Protein AF-A0AAV8V981-F1 (afdb_monomer)

Solvent-accessible surface area (backbone atoms only — not comparable to full-atom values): 6040 Å² total; per-residue (Å²): 135,67,82,79,73,50,87,39,63,88,31,80,54,71,39,68,85,89,46,49,74,57,36,45,54,64,60,41,47,53,55,54,46,48,63,56,52,68,72,47,89,67,93,48,73,64,58,46,50,52,44,50,53,53,49,57,72,70,61,46,74,65,57,53,52,51,39,56,58,46,31,61,58,42,50,51,49,30,57,77,52,74,71,48,91,56,70,74,68,57,56,62,62,65,67,74,71,79,122

InterPro domains:
  IPR036397 Ribonuclease H superfamily [G3DSA:3.30.420.10] (4-87)

Secondary structure (DSSP, 8-state):
--TT---BTTSSSBPPTTGGGGSHIIIIIHHHHHHHHTTS--SSHHHHHHHHHHHHHT--HHHHHHHHHHHHHHHHHHHHTTT---HHHHHHHHHTT--

Mean predicted aligned error: 8.27 Å

Foldseek 3Di:
DDQQPDDECPGVDHDDPPVLCLDLCSNPVVVQLCVQLVVDDDPDDVSSVVSSVVSVVPDDPVNVVVSNVVSVVSVVVCVVVVNDDCVVVVVVVVVVPPD

pLDDT: mean 80.88, std 16.87, range [29.41, 96.75]

Nearest PDB structures (foldseek):
  3k9j-assembly2_A  TM=9.014E-01  e=1.589E-01  Homo sapiens
  3k9k-assembly3_B  TM=9.228E-01  e=2.537E-01  Homo sapiens
  3f2k-assembly2_B  TM=9.089E-01  e=3.400E-01  Homo sapiens
  1gt0-assembly1_D  TM=4.149E-01  e=7.134E+00  Mus musculus

Organism: NCBI:txid1586481

Radius of gyration: 16.24 Å; Cα contacts (8 Å, |Δi|>4): 56; chains: 1; bounding box: 39×24×40 Å

Sequence (99 aa):
MFPEKWIGTNGAIRWPPRSCDLTPLDSWLWAYIKNIIYKVRSDNMEDLRERTRAAFQRITPVMIRNATNAVLKRCQVCITVEGRQFENLHRRRRQNLNI

Structure (mmCIF, N/CA/C/O backbone):
data_AF-A0AAV8V981-F1
#
_entry.id   AF-A0AAV8V981-F1
#
loop_
_atom_site.group_PDB
_atom_site.id
_atom_site.type_symbol
_atom_site.label_atom_id
_atom_site.label_alt_id
_atom_site.label_comp_id
_atom_site.label_asym_id
_atom_site.label_entity_id
_atom_site.label_seq_id
_atom_site.pdbx_PDB_ins_code
_atom_site.Cartn_x
_atom_site.Cartn_y
_atom_site.Cartn_z
_atom_site.occupancy
_atom_site.B_iso_or_equiv
_atom_site.auth_seq_id
_atom_site.auth_comp_id
_atom_site.auth_asym_id
_atom_site.auth_atom_id
_atom_site.pdbx_PDB_model_num
ATOM 1 N N . MET A 1 1 ? 15.585 3.904 14.186 1.00 53.56 1 MET A N 1
ATOM 2 C CA . MET A 1 1 ? 14.402 3.276 14.820 1.00 53.56 1 MET A CA 1
ATOM 3 C C . MET A 1 1 ? 13.253 4.272 14.728 1.00 53.56 1 MET A C 1
ATOM 5 O O . MET A 1 1 ? 13.543 5.454 14.820 1.00 53.56 1 MET A O 1
ATOM 9 N N . PHE A 1 2 ? 12.010 3.848 14.481 1.00 63.22 2 PHE A N 1
ATOM 10 C CA . PHE A 1 2 ? 10.842 4.740 14.375 1.00 63.22 2 PHE A CA 1
ATOM 11 C C . PHE A 1 2 ? 9.997 4.621 15.658 1.00 63.22 2 PHE A C 1
ATOM 13 O O . PHE A 1 2 ? 9.136 3.741 15.721 1.00 63.22 2 PHE A O 1
ATOM 20 N N . PRO A 1 3 ? 10.252 5.433 16.703 1.00 73.19 3 PRO A N 1
ATOM 21 C CA . PRO A 1 3 ? 9.521 5.341 17.965 1.00 73.19 3 PRO A CA 1
ATOM 22 C C . PRO A 1 3 ? 8.053 5.690 17.716 1.00 73.19 3 PRO A C 1
ATOM 24 O O . PRO A 1 3 ? 7.775 6.615 16.956 1.00 73.19 3 PRO A O 1
ATOM 27 N N . GLU A 1 4 ? 7.132 4.912 18.291 1.00 74.25 4 GLU A N 1
ATOM 28 C CA . GLU A 1 4 ? 5.665 5.098 18.220 1.00 74.25 4 GLU A CA 1
ATOM 29 C C . GLU A 1 4 ? 5.019 5.064 16.823 1.00 74.25 4 GLU A C 1
ATOM 31 O O . GLU A 1 4 ? 3.799 5.078 16.697 1.00 74.25 4 GLU A O 1
ATOM 36 N N . LYS A 1 5 ? 5.815 4.968 15.758 1.00 72.12 5 LYS A N 1
ATOM 37 C CA . LYS A 1 5 ? 5.354 5.045 14.363 1.00 72.12 5 LYS A CA 1
ATOM 38 C C . LYS A 1 5 ? 5.3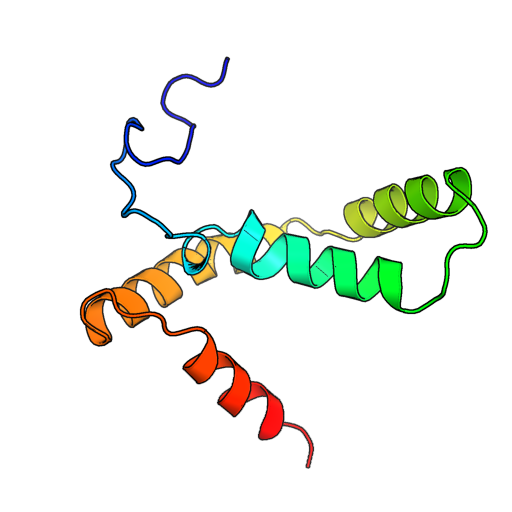43 3.693 13.652 1.00 72.12 5 LYS A C 1
ATOM 40 O O . LYS A 1 5 ? 5.192 3.641 12.433 1.00 72.12 5 LYS A O 1
ATOM 45 N N . TRP A 1 6 ? 5.534 2.602 14.389 1.00 72.81 6 TRP A N 1
ATOM 46 C CA . TRP A 1 6 ? 5.530 1.254 13.833 1.00 72.81 6 TRP A CA 1
ATOM 47 C C . TRP A 1 6 ? 4.173 0.574 14.035 1.00 72.81 6 TRP A C 1
ATOM 49 O O . TRP A 1 6 ? 3.515 0.732 15.063 1.00 72.81 6 TRP A O 1
ATOM 59 N N . ILE A 1 7 ? 3.758 -0.182 13.022 1.00 72.12 7 ILE A N 1
ATOM 60 C CA . ILE A 1 7 ? 2.477 -0.884 12.972 1.00 72.12 7 ILE A CA 1
ATOM 61 C C . ILE A 1 7 ? 2.738 -2.367 13.232 1.00 72.12 7 ILE A C 1
ATOM 63 O O . ILE A 1 7 ? 3.478 -3.004 12.484 1.00 72.12 7 ILE A O 1
ATOM 67 N N . GLY A 1 8 ? 2.135 -2.921 14.282 1.00 74.00 8 GLY A N 1
ATOM 68 C CA . GLY A 1 8 ? 2.189 -4.351 14.568 1.00 74.00 8 GLY A CA 1
ATOM 69 C C . GLY A 1 8 ? 1.510 -4.723 15.883 1.00 74.00 8 GLY A C 1
ATOM 70 O O . GLY A 1 8 ? 1.048 -3.859 16.626 1.00 74.00 8 GLY A O 1
ATOM 71 N N . THR A 1 9 ? 1.424 -6.025 16.164 1.00 71.62 9 THR A N 1
ATOM 72 C CA . THR A 1 9 ? 0.619 -6.579 17.271 1.00 71.62 9 THR A CA 1
ATOM 73 C C . THR A 1 9 ? 0.984 -6.000 18.640 1.00 71.62 9 THR A C 1
ATOM 75 O O . THR A 1 9 ? 0.101 -5.736 19.450 1.00 71.62 9 THR A O 1
ATOM 78 N N . ASN A 1 10 ? 2.272 -5.731 18.869 1.00 74.56 10 ASN A N 1
ATOM 79 C CA . ASN A 1 10 ? 2.793 -5.165 20.118 1.00 74.56 10 ASN A CA 1
ATOM 80 C C . ASN A 1 10 ? 3.240 -3.699 19.957 1.00 74.56 10 ASN A C 1
ATOM 82 O O . ASN A 1 10 ? 4.113 -3.235 20.688 1.00 74.56 10 ASN A O 1
ATOM 86 N N . GLY A 1 11 ? 2.692 -3.003 18.954 1.00 75.50 11 GLY A N 1
ATOM 87 C CA . GLY A 1 11 ? 2.967 -1.598 18.662 1.00 75.50 11 GLY A CA 1
ATOM 88 C C . GLY A 1 11 ? 2.362 -0.634 19.667 1.00 75.50 11 GLY A C 1
ATOM 89 O O . GLY A 1 11 ? 1.563 -1.019 20.518 1.00 75.50 11 GLY A O 1
ATOM 90 N N . ALA A 1 12 ? 2.722 0.646 19.525 1.00 80.25 12 ALA A N 1
ATOM 91 C CA . ALA A 1 12 ? 2.110 1.732 20.297 1.00 80.25 12 ALA A CA 1
ATOM 92 C C . ALA A 1 12 ? 0.577 1.722 20.158 1.00 80.25 12 ALA A C 1
ATOM 94 O O . ALA A 1 12 ? -0.149 1.932 21.124 1.00 80.25 12 ALA A O 1
ATOM 95 N N . ILE A 1 13 ? 0.092 1.382 18.961 1.00 77.75 13 ILE A N 1
ATOM 96 C CA . ILE A 1 13 ? -1.292 0.985 18.715 1.00 77.75 13 ILE A CA 1
ATOM 97 C C . ILE A 1 13 ? -1.292 -0.531 18.523 1.00 77.75 13 ILE A C 1
ATOM 99 O O . ILE A 1 13 ? -0.544 -1.035 17.685 1.00 77.75 13 ILE A O 1
ATOM 103 N N . ARG A 1 14 ? -2.125 -1.264 19.274 1.00 75.94 14 ARG A N 1
ATOM 104 C CA . ARG A 1 14 ? -2.283 -2.714 19.083 1.00 75.94 14 ARG A CA 1
ATOM 105 C C . ARG A 1 14 ? -3.046 -2.989 17.794 1.00 75.94 14 ARG A C 1
ATOM 107 O O . ARG A 1 14 ? -4.191 -2.569 17.646 1.00 75.94 14 ARG A O 1
ATOM 114 N N . TRP A 1 15 ? -2.424 -3.738 16.891 1.00 76.38 15 TRP A N 1
ATOM 115 C CA . TRP A 1 15 ? -3.071 -4.223 15.673 1.00 76.38 15 TRP A CA 1
ATOM 116 C C . TRP A 1 15 ? -3.523 -5.678 15.839 1.00 76.38 15 TRP A C 1
ATOM 118 O O . TRP A 1 15 ? -2.796 -6.469 16.446 1.00 76.38 15 TRP A O 1
ATOM 128 N N . PRO A 1 16 ? -4.691 -6.070 15.293 1.00 74.56 16 PRO A N 1
ATOM 129 C CA . PRO A 1 16 ? -5.121 -7.460 15.336 1.00 74.56 16 PRO A CA 1
ATOM 130 C C . PRO A 1 16 ? -4.141 -8.365 14.567 1.00 74.56 16 PRO A C 1
ATOM 132 O O . PRO A 1 16 ? -3.549 -7.934 13.568 1.00 74.56 16 PRO A O 1
ATOM 135 N N . PRO A 1 17 ? -3.981 -9.638 14.964 1.00 70.25 17 PRO A N 1
ATOM 136 C CA . PRO A 1 17 ? -3.191 -10.595 14.197 1.00 70.25 17 PRO A CA 1
ATOM 137 C C . PRO A 1 17 ? -3.752 -10.756 12.773 1.00 70.25 17 PRO A C 1
ATOM 139 O O . PRO A 1 17 ? -4.962 -10.753 12.574 1.00 70.25 17 PRO A O 1
ATOM 142 N N . ARG A 1 18 ? -2.867 -10.931 11.778 1.00 72.12 18 ARG A N 1
ATOM 143 C CA . ARG A 1 18 ? -3.216 -11.106 10.347 1.00 72.12 18 ARG A CA 1
ATOM 144 C C . ARG A 1 18 ? -3.970 -9.925 9.705 1.00 72.12 18 ARG A C 1
ATOM 146 O O . ARG A 1 18 ? -4.721 -10.108 8.753 1.00 72.12 18 ARG A O 1
ATOM 153 N N . SER A 1 19 ? -3.701 -8.702 10.159 1.00 76.31 19 SER A N 1
ATOM 154 C CA . SER A 1 19 ? -4.330 -7.470 9.653 1.00 76.31 19 SER A CA 1
ATOM 155 C C . SER A 1 19 ? -3.668 -6.863 8.407 1.00 76.31 19 SER A C 1
ATOM 157 O O . SER A 1 19 ? -3.655 -5.642 8.262 1.00 76.31 19 SER A O 1
ATOM 159 N N . CYS A 1 20 ? -3.133 -7.671 7.485 1.00 78.62 20 CYS A N 1
ATOM 160 C CA . CYS A 1 20 ? -2.562 -7.149 6.231 1.00 78.62 20 CYS A CA 1
ATOM 161 C C . CYS A 1 20 ? -3.605 -6.345 5.429 1.00 78.62 20 CYS A C 1
ATOM 163 O O . CYS A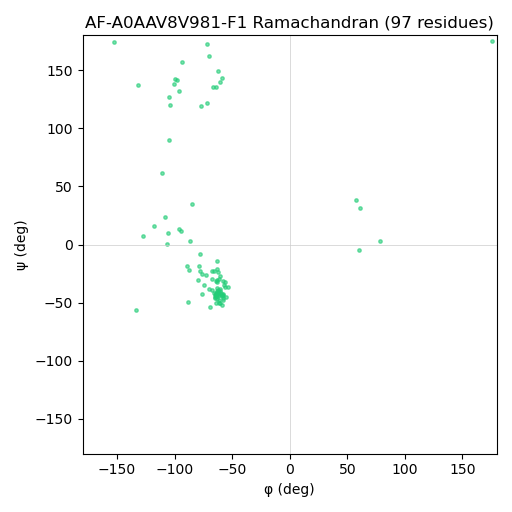 1 20 ? -3.293 -5.339 4.801 1.00 78.62 20 CYS A O 1
ATOM 165 N N . ASP A 1 21 ? -4.885 -6.709 5.538 1.00 77.25 21 ASP A N 1
ATOM 166 C CA . ASP A 1 21 ? -5.990 -5.948 4.953 1.00 77.25 21 ASP A CA 1
ATOM 167 C C . ASP A 1 21 ? -6.160 -4.534 5.522 1.00 77.25 21 ASP A C 1
ATOM 169 O O . ASP A 1 21 ? -6.883 -3.733 4.936 1.00 77.25 21 ASP A O 1
ATOM 173 N N . LEU A 1 22 ? -5.539 -4.204 6.650 1.00 83.69 22 LEU A N 1
ATOM 174 C CA . LEU A 1 22 ? -5.690 -2.908 7.306 1.00 83.69 22 LEU A CA 1
ATOM 175 C C . LEU A 1 22 ? -4.457 -2.008 7.142 1.00 83.69 22 LEU A C 1
ATOM 177 O O . LEU A 1 22 ? -4.469 -0.873 7.611 1.00 83.69 22 LEU A O 1
ATOM 181 N N . THR A 1 23 ? -3.416 -2.460 6.435 1.00 84.94 23 THR A N 1
ATOM 182 C CA . THR A 1 23 ? -2.256 -1.619 6.116 1.00 84.94 23 THR A CA 1
ATOM 183 C C . THR A 1 23 ? -2.362 -1.099 4.675 1.00 84.94 23 THR A C 1
ATOM 185 O O . THR A 1 23 ? -2.738 -1.835 3.758 1.00 84.94 23 THR A O 1
ATOM 188 N N . PRO A 1 24 ? -2.035 0.175 4.398 1.00 87.88 24 PRO A N 1
ATOM 189 C CA . PRO A 1 24 ? -2.041 0.690 3.026 1.00 87.88 24 PRO A CA 1
ATOM 190 C C . PRO A 1 24 ? -0.933 0.051 2.165 1.00 87.88 24 PRO A C 1
ATOM 192 O O . PRO A 1 24 ? -1.055 -0.014 0.940 1.00 87.88 24 PRO A O 1
ATOM 195 N N . LEU A 1 25 ? 0.127 -0.463 2.799 1.00 89.38 25 LEU A N 1
ATOM 196 C CA . LEU A 1 25 ? 1.237 -1.136 2.126 1.00 89.38 25 LEU A CA 1
ATOM 197 C C . LEU A 1 25 ? 0.808 -2.487 1.540 1.00 89.38 25 LEU A C 1
ATOM 199 O O . LEU A 1 25 ? 0.954 -2.718 0.340 1.00 89.38 25 LEU A O 1
ATOM 203 N N . ASP A 1 26 ? 0.219 -3.355 2.359 1.00 86.81 26 ASP A N 1
ATOM 204 C CA . ASP A 1 26 ? -0.178 -4.696 1.922 1.00 86.81 26 ASP A CA 1
ATOM 205 C C . ASP A 1 26 ? -1.420 -4.659 1.047 1.00 86.81 26 ASP A C 1
ATOM 207 O O . ASP A 1 26 ? -1.543 -5.394 0.067 1.00 86.81 26 ASP A O 1
ATOM 211 N N . SER A 1 27 ? -2.322 -3.738 1.363 1.00 83.25 27 SER A N 1
ATOM 212 C CA . SER A 1 27 ? -3.646 -3.728 0.780 1.00 83.25 27 SER A CA 1
ATOM 213 C C . SER A 1 27 ? -3.761 -2.932 -0.526 1.00 83.25 27 SER A C 1
ATOM 215 O O . SER A 1 27 ? -4.706 -3.142 -1.295 1.00 83.25 27 SER A O 1
ATOM 217 N N . TRP A 1 28 ? -2.798 -2.043 -0.797 1.00 91.31 28 TRP A N 1
ATOM 218 C CA . TRP A 1 28 ? -2.738 -1.241 -2.019 1.00 91.31 28 TRP A CA 1
ATOM 219 C C . TRP A 1 28 ? -1.348 -1.224 -2.663 1.00 91.31 28 TRP A C 1
ATOM 221 O O . TRP A 1 28 ? -1.242 -1.603 -3.831 1.00 91.31 28 TRP A O 1
ATOM 231 N N . LEU A 1 29 ? -0.294 -0.814 -1.945 1.00 93.06 29 LEU A N 1
ATOM 232 C CA . LEU A 1 29 ? 1.026 -0.571 -2.547 1.00 93.06 29 LEU A CA 1
ATOM 233 C C . LEU A 1 29 ? 1.571 -1.823 -3.235 1.00 93.06 29 LEU A C 1
ATOM 235 O O . LEU A 1 29 ? 1.924 -1.776 -4.413 1.00 93.06 29 LEU A O 1
ATOM 239 N N . TRP A 1 30 ? 1.596 -2.956 -2.530 1.00 90.38 30 TRP A N 1
ATOM 240 C CA . TRP A 1 30 ? 2.108 -4.201 -3.096 1.00 90.38 30 TRP A CA 1
ATOM 241 C C . TRP A 1 30 ? 1.283 -4.678 -4.289 1.00 90.38 30 TRP A C 1
ATOM 243 O O . TRP A 1 30 ? 1.851 -5.166 -5.264 1.00 90.38 30 TRP A O 1
ATOM 253 N N . ALA A 1 31 ? -0.040 -4.511 -4.264 1.00 90.38 31 ALA A N 1
ATOM 254 C CA . ALA A 1 31 ? -0.883 -4.826 -5.415 1.00 90.38 31 ALA A CA 1
ATOM 255 C C . ALA A 1 31 ? -0.570 -3.912 -6.615 1.00 90.38 31 ALA A C 1
ATOM 257 O O . ALA A 1 31 ? -0.451 -4.391 -7.741 1.00 90.38 31 ALA A O 1
ATOM 258 N N . TYR A 1 32 ? -0.390 -2.610 -6.379 1.00 92.94 32 TYR A N 1
ATOM 259 C CA . TYR A 1 32 ? -0.067 -1.626 -7.410 1.00 92.94 32 TYR A CA 1
ATOM 260 C C . TYR A 1 32 ? 1.302 -1.883 -8.054 1.00 92.94 32 TYR A C 1
ATOM 262 O O . TYR A 1 32 ? 1.397 -1.976 -9.276 1.00 92.94 32 TYR A O 1
ATOM 270 N N . ILE A 1 33 ? 2.344 -2.065 -7.239 1.00 93.94 33 ILE A N 1
ATOM 271 C CA . ILE A 1 33 ? 3.711 -2.316 -7.708 1.00 93.94 33 ILE A CA 1
ATOM 272 C C . ILE A 1 33 ? 3.785 -3.630 -8.493 1.00 93.94 33 ILE A C 1
ATOM 274 O O . ILE A 1 33 ? 4.302 -3.644 -9.610 1.00 93.94 33 ILE A O 1
ATOM 278 N N . LYS A 1 34 ? 3.191 -4.716 -7.975 1.00 90.19 34 LYS A N 1
ATOM 279 C CA . LYS A 1 34 ? 3.143 -6.008 -8.680 1.00 90.19 34 LYS A CA 1
ATOM 280 C C . LYS A 1 34 ? 2.434 -5.902 -10.029 1.00 90.19 34 LYS A C 1
ATOM 282 O O . LYS A 1 34 ? 2.936 -6.429 -11.015 1.00 90.19 34 LYS A O 1
ATOM 287 N N . ASN A 1 35 ? 1.322 -5.168 -10.101 1.00 90.94 35 ASN A N 1
ATOM 288 C CA . ASN A 1 35 ? 0.609 -4.930 -11.358 1.00 90.94 35 ASN A CA 1
ATOM 289 C C . ASN A 1 35 ? 1.426 -4.142 -12.390 1.00 90.94 35 ASN A C 1
ATOM 291 O O . ASN A 1 35 ? 1.079 -4.170 -13.565 1.00 90.94 35 ASN A O 1
ATOM 295 N N . ILE A 1 36 ? 2.458 -3.401 -11.989 1.00 90.25 36 ILE A N 1
ATOM 296 C CA . ILE A 1 36 ? 3.347 -2.705 -12.927 1.00 90.25 36 ILE A CA 1
ATOM 297 C C . ILE A 1 36 ? 4.492 -3.621 -13.337 1.00 90.25 36 ILE A C 1
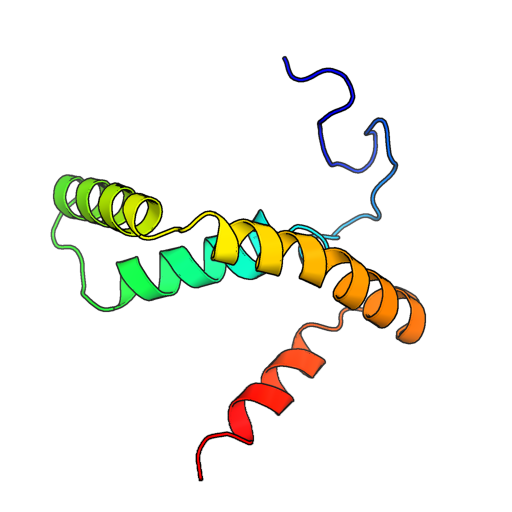ATOM 299 O O . ILE A 1 36 ? 4.738 -3.782 -14.528 1.00 90.25 36 ILE A O 1
ATOM 303 N N . ILE A 1 37 ? 5.159 -4.235 -12.360 1.00 91.25 37 ILE A N 1
ATOM 304 C CA . ILE A 1 37 ? 6.346 -5.059 -12.590 1.00 91.25 37 ILE A CA 1
ATOM 305 C C . ILE A 1 37 ? 6.007 -6.292 -13.431 1.00 91.25 37 ILE A C 1
ATOM 307 O O . ILE A 1 37 ? 6.719 -6.587 -14.382 1.00 91.25 37 ILE A O 1
ATOM 311 N N . TYR A 1 38 ? 4.905 -6.983 -13.126 1.00 88.00 38 TYR A N 1
ATOM 312 C CA . TYR A 1 38 ? 4.551 -8.245 -13.785 1.00 88.00 38 TYR A CA 1
ATOM 313 C C . TYR A 1 38 ? 3.751 -8.086 -15.082 1.00 88.00 38 TYR A C 1
ATOM 315 O O . TYR A 1 38 ? 3.373 -9.089 -15.682 1.00 88.00 38 TYR A O 1
ATOM 323 N N . LYS A 1 39 ? 3.492 -6.855 -15.547 1.00 89.19 39 LYS A N 1
ATOM 324 C CA . LYS A 1 39 ? 2.871 -6.634 -16.868 1.00 89.19 39 LYS A CA 1
ATOM 325 C C . LYS A 1 39 ? 3.737 -7.141 -18.011 1.00 89.19 39 LYS A C 1
ATOM 327 O O . LYS A 1 39 ? 3.213 -7.547 -19.040 1.00 89.19 39 LYS A O 1
ATOM 332 N N . VAL A 1 40 ? 5.050 -7.077 -17.833 1.00 87.38 40 VAL A N 1
ATOM 333 C CA . VAL A 1 40 ? 6.037 -7.521 -18.808 1.00 87.38 40 VAL A CA 1
ATOM 334 C C . VAL A 1 40 ? 7.030 -8.391 -18.056 1.00 87.38 40 VAL A C 1
ATOM 336 O O . VAL A 1 40 ? 7.427 -8.060 -16.940 1.00 87.38 40 VAL A O 1
ATOM 339 N N . ARG A 1 41 ? 7.436 -9.514 -18.648 1.00 89.50 41 ARG A N 1
ATOM 340 C CA . ARG A 1 41 ? 8.477 -10.361 -18.061 1.00 89.50 41 ARG A CA 1
ATOM 341 C C . ARG A 1 41 ? 9.776 -9.557 -17.941 1.00 89.50 41 ARG A C 1
ATOM 343 O O . ARG A 1 41 ? 10.079 -8.738 -18.807 1.00 89.50 41 ARG A O 1
ATOM 350 N N . SER A 1 42 ? 10.491 -9.741 -16.839 1.00 89.75 42 SER A N 1
ATOM 351 C CA . SER A 1 42 ? 11.846 -9.216 -16.675 1.00 89.75 42 SER A CA 1
ATOM 352 C C . SER A 1 42 ? 12.845 -10.308 -17.015 1.00 89.75 42 SER A C 1
ATOM 354 O O . SER A 1 42 ? 12.701 -11.438 -16.543 1.00 89.75 42 SER A O 1
ATOM 356 N N . ASP A 1 43 ? 13.840 -9.968 -17.827 1.00 89.38 43 ASP A N 1
ATOM 357 C CA . ASP A 1 43 ? 14.820 -10.934 -18.336 1.00 89.38 43 ASP A CA 1
ATOM 358 C C . ASP A 1 43 ? 16.006 -11.118 -17.383 1.00 89.38 43 ASP A C 1
ATOM 360 O O . ASP A 1 43 ? 16.677 -12.148 -17.406 1.00 89.38 43 ASP A O 1
ATOM 364 N N . ASN A 1 44 ? 16.261 -10.137 -16.511 1.00 94.19 44 ASN A N 1
ATOM 365 C CA . ASN A 1 44 ? 17.327 -10.191 -15.517 1.00 94.19 44 ASN A CA 1
ATOM 366 C C . ASN A 1 44 ? 17.008 -9.344 -14.270 1.00 94.19 44 ASN A C 1
ATOM 368 O O . ASN A 1 44 ? 16.007 -8.627 -14.196 1.00 94.19 44 ASN A O 1
ATOM 372 N N . MET A 1 45 ? 17.888 -9.444 -13.271 1.00 94.94 45 MET A N 1
ATOM 373 C CA . MET A 1 45 ? 17.735 -8.767 -11.981 1.00 94.94 45 MET A CA 1
ATOM 374 C C . MET A 1 45 ? 17.847 -7.242 -12.060 1.00 94.94 45 MET A C 1
ATOM 376 O O . MET A 1 45 ? 17.242 -6.562 -11.230 1.00 94.94 45 MET A O 1
ATOM 380 N N . GLU A 1 46 ? 18.607 -6.696 -13.009 1.00 95.75 46 GLU A N 1
ATOM 381 C CA . GLU A 1 46 ? 18.787 -5.246 -13.109 1.00 95.75 46 GLU A CA 1
ATOM 382 C C . GLU A 1 46 ? 17.552 -4.577 -13.718 1.00 95.75 46 GLU A C 1
ATOM 384 O O . GLU A 1 46 ? 17.040 -3.619 -13.143 1.00 95.75 46 GLU A O 1
ATOM 389 N N . ASP A 1 47 ? 16.973 -5.169 -14.768 1.00 93.19 47 ASP A N 1
ATOM 390 C CA . ASP A 1 47 ? 15.685 -4.730 -15.326 1.00 93.19 47 ASP A CA 1
ATOM 391 C C . ASP A 1 47 ? 14.573 -4.770 -14.262 1.00 93.19 47 ASP A C 1
ATOM 393 O O . ASP A 1 47 ? 13.812 -3.814 -14.105 1.00 93.19 47 ASP A O 1
ATOM 397 N N . LEU A 1 48 ? 14.518 -5.828 -13.444 1.00 93.62 48 LEU A N 1
ATOM 398 C CA . LEU A 1 48 ? 13.550 -5.912 -12.347 1.00 93.62 48 LEU A CA 1
ATOM 399 C C . LEU A 1 48 ? 13.736 -4.781 -11.317 1.00 93.62 48 LEU A C 1
ATOM 401 O O . LEU A 1 48 ? 12.751 -4.196 -10.845 1.00 93.62 48 LEU A O 1
ATOM 405 N N . ARG A 1 49 ? 14.984 -4.448 -10.960 1.00 94.75 49 ARG A N 1
ATOM 406 C CA . ARG A 1 49 ? 15.295 -3.342 -10.036 1.00 94.75 49 ARG A CA 1
ATOM 407 C C . ARG A 1 49 ? 14.894 -1.996 -10.619 1.00 94.75 49 ARG A C 1
ATOM 409 O O . ARG A 1 49 ? 14.271 -1.199 -9.916 1.00 94.75 49 ARG A O 1
ATOM 416 N N . GLU A 1 50 ? 15.222 -1.743 -11.879 1.00 94.06 50 GLU A N 1
ATOM 417 C CA . GLU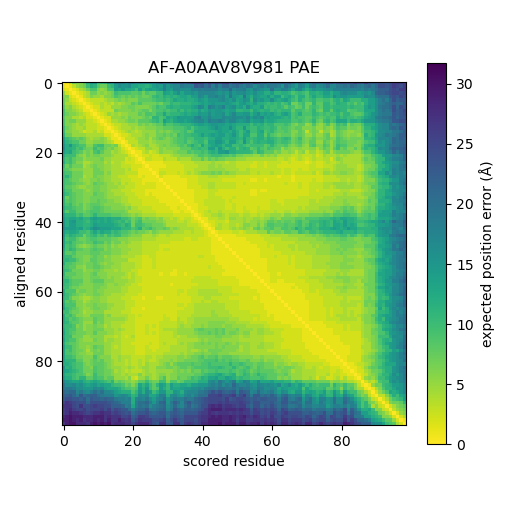 A 1 50 ? 14.886 -0.495 -12.558 1.00 94.06 50 GLU A CA 1
ATOM 418 C C . GLU A 1 50 ? 13.371 -0.320 -12.691 1.00 94.06 50 GLU A C 1
ATOM 420 O O . GLU A 1 50 ? 12.834 0.719 -12.301 1.00 94.06 50 GLU A O 1
ATOM 425 N N . ARG A 1 51 ? 12.647 -1.373 -13.086 1.00 93.06 51 ARG A N 1
ATOM 426 C CA . ARG A 1 51 ? 11.175 -1.366 -13.117 1.00 93.06 51 ARG A CA 1
ATOM 427 C C . ARG A 1 51 ? 10.562 -1.131 -11.750 1.00 93.06 51 ARG A C 1
ATOM 429 O O . ARG A 1 51 ? 9.573 -0.409 -11.644 1.00 93.06 51 ARG A O 1
ATOM 436 N N . THR A 1 52 ? 11.146 -1.705 -10.700 1.00 93.75 52 THR A N 1
ATOM 437 C CA . THR A 1 52 ? 10.700 -1.449 -9.327 1.00 93.75 52 THR A CA 1
ATOM 438 C C . THR A 1 52 ? 10.861 0.032 -8.989 1.00 93.75 52 THR A C 1
ATOM 440 O O . THR A 1 52 ? 9.891 0.667 -8.579 1.00 93.75 52 THR A O 1
ATOM 443 N N . ARG A 1 53 ? 12.042 0.620 -9.229 1.00 95.81 53 ARG A N 1
ATOM 444 C CA . ARG A 1 53 ? 12.292 2.055 -8.995 1.00 95.81 53 ARG A CA 1
ATOM 445 C C . ARG A 1 53 ? 11.319 2.934 -9.786 1.00 95.81 53 ARG A C 1
ATOM 447 O O . ARG A 1 53 ? 10.678 3.801 -9.195 1.00 95.81 53 ARG A O 1
ATOM 454 N N . ALA A 1 54 ? 11.140 2.661 -11.077 1.00 94.31 54 ALA A N 1
ATOM 455 C CA . ALA A 1 54 ? 10.194 3.375 -11.930 1.00 94.31 54 ALA A CA 1
ATOM 456 C C . ALA A 1 54 ? 8.742 3.242 -11.433 1.00 94.31 54 ALA A C 1
ATOM 458 O O . ALA A 1 54 ? 7.996 4.219 -11.423 1.00 94.31 54 ALA A O 1
ATOM 459 N N . ALA A 1 55 ? 8.322 2.063 -10.962 1.00 94.62 55 ALA A N 1
ATOM 460 C CA . ALA A 1 55 ? 6.984 1.863 -10.405 1.00 94.62 55 ALA A CA 1
ATOM 461 C C . ALA A 1 55 ? 6.744 2.727 -9.155 1.00 94.62 55 ALA A C 1
ATOM 463 O O . ALA A 1 55 ? 5.674 3.326 -9.027 1.00 94.62 55 ALA A O 1
ATOM 464 N N . PHE A 1 56 ? 7.743 2.841 -8.274 1.00 95.81 56 PHE A N 1
ATOM 465 C CA . PHE A 1 56 ? 7.682 3.724 -7.107 1.00 95.81 56 PHE A CA 1
ATOM 466 C C . PHE A 1 56 ? 7.682 5.210 -7.488 1.00 95.81 56 PHE A C 1
ATOM 468 O O . PHE A 1 56 ? 6.917 5.974 -6.908 1.00 95.81 56 PHE A O 1
ATOM 475 N N . GLN A 1 57 ? 8.459 5.622 -8.494 1.00 96.12 57 GLN A N 1
ATOM 476 C CA . GLN A 1 57 ? 8.472 7.011 -8.983 1.00 96.12 57 GLN A CA 1
ATOM 477 C C . GLN A 1 57 ? 7.116 7.469 -9.544 1.00 96.12 57 GLN A C 1
ATOM 479 O O . GLN A 1 57 ? 6.815 8.659 -9.543 1.00 96.12 57 GLN A O 1
ATOM 484 N N . ARG A 1 58 ? 6.265 6.537 -9.990 1.00 95.31 58 ARG A N 1
ATOM 485 C CA . ARG A 1 58 ? 4.902 6.838 -10.467 1.00 95.31 58 ARG A CA 1
ATOM 486 C C . ARG A 1 58 ? 3.901 7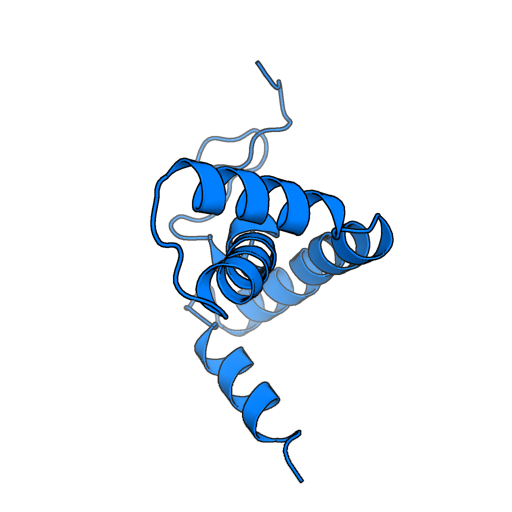.082 -9.336 1.00 95.31 58 ARG A C 1
ATOM 488 O O . ARG A 1 58 ? 2.759 7.444 -9.616 1.00 95.31 58 ARG A O 1
ATOM 495 N N . ILE A 1 59 ? 4.274 6.840 -8.080 1.00 96.31 59 ILE A N 1
ATOM 496 C CA . ILE A 1 59 ? 3.381 7.040 -6.940 1.00 96.31 59 ILE A CA 1
ATOM 497 C C . ILE A 1 59 ? 3.290 8.531 -6.633 1.00 96.31 59 ILE A C 1
ATOM 499 O O . ILE A 1 59 ? 4.273 9.173 -6.278 1.00 96.31 59 ILE A O 1
ATOM 503 N N . THR A 1 60 ? 2.078 9.073 -6.717 1.00 96.75 60 THR A N 1
ATOM 504 C CA . THR A 1 60 ? 1.823 10.477 -6.388 1.00 96.75 60 THR A CA 1
ATOM 505 C C . THR A 1 60 ? 1.389 10.645 -4.927 1.00 96.75 60 THR A C 1
ATOM 507 O O . THR A 1 60 ? 0.804 9.725 -4.341 1.00 96.75 60 THR A O 1
ATOM 510 N N . PRO A 1 61 ? 1.564 11.841 -4.332 1.00 96.31 61 PRO A N 1
ATOM 511 C CA . PRO A 1 61 ? 1.044 12.136 -2.994 1.00 96.31 61 PRO A CA 1
ATOM 512 C C . PRO A 1 61 ? -0.471 11.910 -2.864 1.00 96.31 61 PRO A C 1
ATOM 514 O O . PRO A 1 61 ? -0.956 11.486 -1.816 1.00 96.31 61 PRO A O 1
ATOM 517 N N . VAL A 1 62 ? -1.229 12.139 -3.943 1.00 96.56 62 VAL A N 1
ATOM 518 C CA . VAL A 1 62 ? -2.679 11.896 -3.981 1.00 96.56 62 VAL A CA 1
ATOM 519 C C . VAL A 1 62 ? -2.993 10.406 -3.840 1.00 96.56 62 VAL A C 1
ATOM 521 O O . VAL A 1 62 ? -3.900 10.046 -3.093 1.00 96.56 62 VAL A O 1
ATOM 524 N N . MET A 1 63 ? -2.231 9.532 -4.503 1.00 95.31 63 MET A N 1
ATOM 525 C CA . MET A 1 63 ? -2.400 8.079 -4.385 1.00 95.31 63 MET A CA 1
ATOM 526 C C . MET A 1 63 ? -2.122 7.598 -2.961 1.00 95.31 63 MET A C 1
ATOM 528 O O . MET A 1 63 ? -2.909 6.822 -2.422 1.00 95.31 63 MET A O 1
ATOM 532 N N . ILE A 1 64 ? -1.061 8.117 -2.333 1.00 93.75 64 ILE A N 1
ATOM 533 C CA . ILE A 1 64 ? -0.723 7.816 -0.935 1.00 93.75 64 ILE A CA 1
ATOM 534 C C . ILE A 1 64 ? -1.864 8.252 -0.014 1.00 93.75 64 ILE A C 1
ATOM 536 O O . ILE A 1 64 ? -2.354 7.449 0.775 1.00 93.75 64 ILE A O 1
ATOM 540 N N . ARG A 1 65 ? -2.349 9.493 -0.151 1.00 93.50 65 ARG A N 1
ATOM 541 C CA . ARG A 1 65 ? -3.471 10.003 0.650 1.00 93.50 65 ARG A CA 1
ATOM 542 C C . ARG A 1 65 ? -4.724 9.145 0.483 1.00 93.50 65 ARG A C 1
ATOM 544 O O . ARG A 1 65 ? -5.371 8.815 1.471 1.00 93.50 65 ARG A O 1
ATOM 551 N N . ASN A 1 66 ? -5.051 8.751 -0.745 1.00 92.38 66 ASN A N 1
ATOM 552 C CA . ASN A 1 66 ? -6.205 7.897 -1.016 1.00 92.38 66 ASN A CA 1
ATOM 553 C C . ASN A 1 66 ? -6.051 6.509 -0.377 1.00 92.38 66 ASN A C 1
ATOM 555 O O . ASN A 1 66 ? -7.008 6.006 0.209 1.00 92.38 66 ASN A O 1
ATOM 559 N N . ALA A 1 67 ? -4.859 5.907 -0.449 1.00 90.88 67 ALA A N 1
ATOM 560 C CA . ALA A 1 67 ? -4.570 4.624 0.186 1.00 90.88 67 ALA A CA 1
ATOM 561 C C . ALA A 1 67 ? -4.678 4.709 1.717 1.00 90.88 67 ALA A C 1
ATOM 563 O O . ALA A 1 67 ? -5.299 3.845 2.334 1.00 90.88 67 ALA A O 1
ATOM 564 N N . THR A 1 68 ? -4.153 5.776 2.324 1.00 89.94 68 THR A N 1
ATOM 565 C CA . THR A 1 68 ? -4.263 6.022 3.768 1.00 89.94 68 THR A CA 1
ATOM 566 C C . THR A 1 68 ? -5.715 6.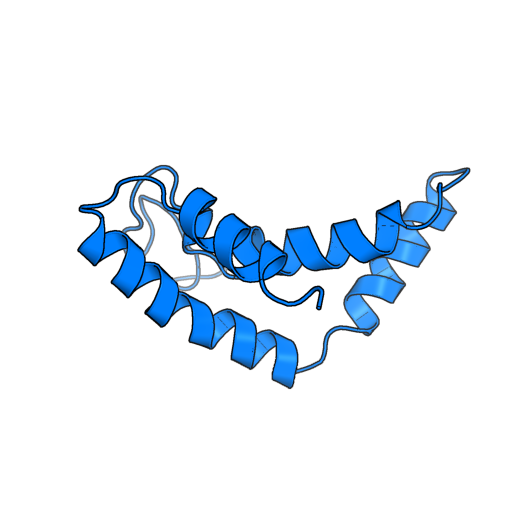250 4.191 1.00 89.94 68 THR A C 1
ATOM 568 O O . THR A 1 68 ? -6.181 5.625 5.139 1.00 89.94 68 THR A O 1
ATOM 571 N N . ASN A 1 69 ? -6.480 7.061 3.455 1.00 89.56 69 ASN A N 1
ATOM 572 C CA . ASN A 1 69 ? -7.899 7.298 3.748 1.00 89.56 69 ASN A CA 1
ATOM 573 C C . ASN A 1 69 ? -8.745 6.023 3.597 1.00 89.56 69 ASN A C 1
ATOM 575 O O . ASN A 1 69 ? -9.729 5.834 4.313 1.00 89.56 69 ASN A O 1
ATOM 579 N N . ALA A 1 70 ? -8.360 5.120 2.690 1.00 88.88 70 ALA A N 1
ATOM 580 C CA . ALA A 1 70 ? -9.038 3.841 2.518 1.00 88.88 70 ALA A CA 1
ATOM 581 C C . ALA A 1 70 ? -8.900 2.920 3.742 1.00 88.88 70 ALA A C 1
ATOM 583 O O . ALA A 1 70 ? -9.765 2.064 3.930 1.00 88.88 70 ALA A O 1
ATOM 584 N N . VAL A 1 71 ? -7.882 3.104 4.596 1.00 87.75 71 VAL A N 1
ATOM 585 C CA . VAL A 1 71 ? -7.701 2.312 5.826 1.00 87.75 71 VAL A CA 1
ATOM 586 C C . VAL A 1 71 ? -8.920 2.436 6.735 1.00 87.75 71 VAL A C 1
ATOM 588 O O . VAL A 1 71 ? -9.450 1.416 7.159 1.00 87.75 71 VAL A O 1
ATOM 591 N N . LEU A 1 72 ? -9.443 3.648 6.950 1.00 87.12 72 LEU A N 1
ATOM 592 C CA . LEU A 1 72 ? -10.638 3.861 7.779 1.00 87.12 72 LEU A CA 1
ATOM 593 C C . LEU A 1 72 ? -11.847 3.084 7.246 1.00 87.12 72 LEU A C 1
ATOM 595 O O . LEU A 1 72 ? -12.548 2.409 7.998 1.00 87.12 72 LEU A O 1
ATOM 599 N N . LYS A 1 73 ? -12.050 3.106 5.925 1.00 86.88 73 LYS A N 1
ATOM 600 C CA . LYS A 1 73 ? -13.117 2.338 5.273 1.00 86.88 73 LYS A CA 1
ATOM 601 C C . LYS A 1 73 ? -12.924 0.831 5.458 1.00 86.88 73 LYS A C 1
ATOM 603 O O . LYS A 1 73 ? -13.900 0.119 5.672 1.00 86.88 73 LYS A O 1
ATOM 608 N N . ARG A 1 74 ? -11.686 0.337 5.378 1.00 87.06 74 ARG A N 1
ATOM 609 C CA . ARG A 1 74 ? -11.365 -1.085 5.583 1.00 87.06 74 ARG A CA 1
ATOM 610 C C . ARG A 1 74 ? -11.540 -1.502 7.043 1.00 87.06 74 ARG A C 1
ATOM 612 O O . ARG A 1 74 ? -12.100 -2.565 7.283 1.00 87.06 74 ARG A O 1
ATOM 619 N N . CYS A 1 75 ? -11.176 -0.650 8.001 1.00 86.38 75 CYS A N 1
ATOM 620 C CA . CYS A 1 75 ? -11.474 -0.860 9.419 1.00 86.38 75 CYS A CA 1
ATOM 621 C C . CYS A 1 75 ? -12.984 -0.968 9.655 1.00 86.38 75 CYS A C 1
ATOM 623 O O . CYS A 1 75 ? -13.429 -1.895 10.324 1.00 86.38 75 CYS A O 1
ATOM 625 N N . GLN A 1 76 ? -13.781 -0.086 9.044 1.00 87.94 76 GLN A N 1
ATOM 626 C CA . GLN A 1 76 ? -15.237 -0.146 9.165 1.00 87.94 76 GLN A CA 1
ATOM 627 C C . GLN A 1 76 ? -15.809 -1.456 8.611 1.00 87.94 76 GLN A C 1
ATOM 629 O O . GLN A 1 76 ? -16.653 -2.072 9.255 1.00 87.94 76 GLN A O 1
ATOM 634 N N . VAL A 1 77 ? -15.325 -1.914 7.450 1.00 86.75 77 VAL A N 1
ATOM 635 C CA . VAL A 1 77 ? -15.729 -3.214 6.888 1.00 86.75 77 VAL A CA 1
ATOM 636 C C . VAL A 1 77 ? -15.327 -4.355 7.820 1.00 86.75 77 VAL A C 1
ATOM 638 O O . VAL A 1 77 ? -16.153 -5.226 8.071 1.00 86.75 77 VAL A O 1
ATOM 641 N N . CYS A 1 78 ? -14.107 -4.330 8.366 1.00 87.19 78 CYS A N 1
ATOM 642 C CA . CYS A 1 78 ? -13.618 -5.312 9.335 1.00 87.19 78 CYS A CA 1
ATOM 643 C C . CYS A 1 78 ? -14.547 -5.421 10.554 1.00 87.19 78 CYS A C 1
ATOM 645 O O . CYS A 1 78 ? -14.916 -6.525 10.945 1.00 87.19 78 CYS A O 1
ATOM 647 N N . ILE A 1 79 ? -14.990 -4.282 11.100 1.00 88.25 79 ILE A N 1
ATOM 648 C CA . ILE A 1 79 ? -15.964 -4.231 12.199 1.00 88.25 79 ILE A CA 1
ATOM 649 C C . ILE A 1 79 ? -17.295 -4.857 11.767 1.00 88.25 79 ILE A C 1
ATOM 651 O O . ILE A 1 79 ? -17.821 -5.712 12.472 1.00 88.25 79 ILE A O 1
ATOM 655 N N . THR A 1 80 ? -17.819 -4.493 10.591 1.00 88.75 80 THR A N 1
ATOM 656 C CA . THR A 1 80 ? -19.085 -5.036 10.066 1.00 88.75 80 THR A CA 1
ATOM 657 C C . THR A 1 80 ? -19.044 -6.551 9.851 1.00 88.75 80 THR A C 1
ATOM 659 O O . THR A 1 80 ? -20.073 -7.208 9.964 1.00 88.75 80 THR A O 1
ATOM 662 N N . VAL A 1 81 ? -17.875 -7.123 9.554 1.00 89.31 81 VAL A N 1
ATOM 663 C CA . VAL A 1 81 ? -17.709 -8.578 9.412 1.00 89.31 81 VAL A CA 1
ATOM 664 C C . VAL A 1 81 ? -17.192 -9.262 10.680 1.00 89.31 81 VAL A C 1
ATOM 666 O O . VAL A 1 81 ? -16.800 -10.427 10.603 1.00 89.31 81 VAL A O 1
ATOM 669 N N . GLU A 1 82 ? -17.202 -8.571 11.824 1.00 87.88 82 GLU A N 1
ATOM 670 C CA . GLU A 1 82 ? -16.776 -9.086 13.137 1.00 87.88 82 GLU A CA 1
ATOM 671 C C . GLU A 1 82 ? -15.323 -9.597 13.140 1.00 87.88 82 GLU A C 1
ATOM 673 O O . GLU A 1 82 ? -14.999 -10.631 13.718 1.00 87.88 82 GLU A O 1
ATOM 678 N N . GLY A 1 83 ? -14.428 -8.903 12.434 1.00 84.31 83 GLY A N 1
ATOM 679 C CA . GLY A 1 83 ? -13.010 -9.265 12.354 1.00 84.31 83 GLY A CA 1
ATOM 680 C C . GLY A 1 83 ? -12.681 -10.414 11.393 1.00 84.31 83 GLY A C 1
ATOM 681 O O . GLY A 1 83 ? -11.519 -10.811 11.301 1.00 84.31 83 GLY A O 1
ATOM 682 N N . ARG A 1 84 ? -13.664 -10.954 10.655 1.00 85.00 84 ARG A N 1
ATOM 683 C CA . ARG A 1 84 ? -13.424 -11.956 9.599 1.00 85.00 84 ARG A CA 1
ATOM 684 C C . ARG A 1 84 ? -12.715 -11.347 8.380 1.00 85.00 84 ARG A C 1
ATOM 686 O O . ARG A 1 84 ? -12.727 -10.139 8.162 1.00 85.00 84 ARG A O 1
ATOM 693 N N . GLN A 1 85 ? -12.121 -12.196 7.539 1.00 82.19 85 GLN A N 1
ATOM 694 C CA . GLN A 1 85 ? -11.505 -11.756 6.282 1.00 82.19 85 GLN A CA 1
ATOM 695 C C . GLN A 1 85 ? -12.556 -11.240 5.290 1.00 82.19 85 GLN A C 1
ATOM 697 O O . GLN A 1 85 ? -13.585 -11.879 5.069 1.00 82.19 85 GLN A O 1
ATOM 702 N N . PHE A 1 86 ? -12.271 -10.105 4.646 1.00 82.06 86 PHE A N 1
ATOM 703 C CA . PHE A 1 86 ? -13.215 -9.423 3.751 1.00 82.06 86 PHE A CA 1
ATOM 704 C C . PHE A 1 86 ? -12.653 -9.108 2.359 1.00 82.06 86 PHE A C 1
ATOM 706 O O . PHE A 1 86 ? -13.332 -8.466 1.556 1.00 82.06 86 PHE A O 1
ATOM 713 N N . GLU A 1 87 ? -11.457 -9.594 2.010 1.00 70.38 87 GLU A N 1
ATOM 714 C CA . GLU A 1 87 ? -10.860 -9.368 0.684 1.00 70.38 87 GLU A CA 1
ATOM 715 C C . GLU A 1 87 ? -11.776 -9.859 -0.462 1.00 70.38 87 GLU A C 1
ATOM 717 O O . GLU A 1 87 ? -11.921 -9.199 -1.498 1.00 70.38 87 GLU A O 1
ATOM 722 N N . ASN A 1 88 ? -12.511 -10.956 -0.236 1.00 63.16 88 ASN A N 1
ATOM 723 C CA . ASN A 1 88 ? -13.502 -11.500 -1.173 1.00 63.16 88 ASN A CA 1
ATOM 724 C C . ASN A 1 88 ? -14.649 -10.522 -1.494 1.00 63.16 88 ASN A C 1
ATOM 72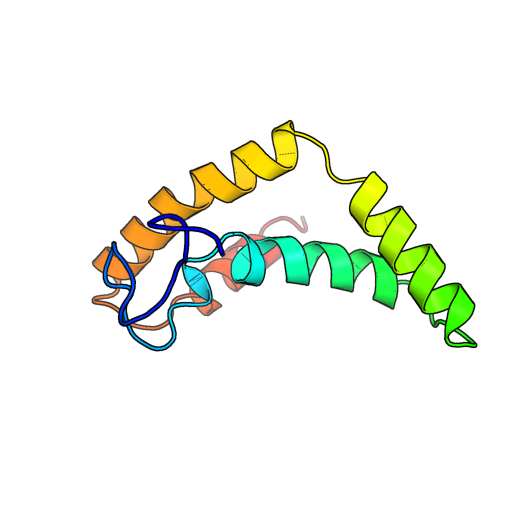6 O O . ASN A 1 88 ? -15.209 -10.565 -2.592 1.00 63.16 88 ASN A O 1
ATOM 730 N N . LEU A 1 89 ? -14.974 -9.598 -0.583 1.00 61.38 89 LEU A N 1
ATOM 731 C CA . LEU A 1 89 ? -15.997 -8.571 -0.805 1.00 61.38 89 LEU A CA 1
ATOM 732 C C . LEU A 1 89 ? -15.513 -7.488 -1.784 1.00 61.38 89 LEU A C 1
ATOM 734 O O . LEU A 1 89 ? -16.320 -6.885 -2.493 1.00 61.38 89 LEU A O 1
ATOM 738 N N . HIS A 1 90 ? -14.198 -7.264 -1.881 1.00 55.62 90 HIS A N 1
ATOM 739 C CA . HIS A 1 90 ? -13.612 -6.306 -2.821 1.00 55.62 90 HIS A CA 1
ATOM 740 C C . HIS A 1 90 ? -13.494 -6.858 -4.251 1.00 55.62 90 HIS A C 1
ATOM 742 O O . HIS A 1 90 ? -13.635 -6.083 -5.201 1.00 55.62 90 HIS A O 1
ATOM 748 N N . ARG A 1 91 ? -13.309 -8.177 -4.438 1.00 49.38 91 ARG A N 1
ATOM 749 C CA . ARG A 1 91 ? -13.265 -8.799 -5.782 1.00 49.38 91 ARG A CA 1
ATOM 750 C C . ARG A 1 91 ? -14.577 -8.639 -6.554 1.00 49.38 91 ARG A C 1
ATOM 752 O O . ARG A 1 91 ? -14.536 -8.324 -7.740 1.00 49.38 91 ARG A 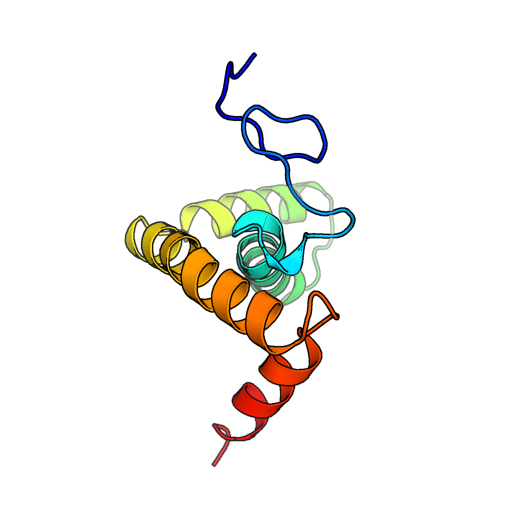O 1
ATOM 759 N N . ARG A 1 92 ? -15.728 -8.753 -5.881 1.00 37.34 92 ARG A N 1
ATOM 760 C CA . ARG A 1 92 ? -17.057 -8.635 -6.516 1.00 37.34 92 ARG A CA 1
ATOM 761 C C . ARG A 1 92 ? -17.327 -7.250 -7.116 1.00 37.34 92 ARG A C 1
ATOM 763 O O . ARG A 1 92 ? -17.995 -7.145 -8.133 1.00 37.34 92 ARG A O 1
ATOM 770 N N . ARG A 1 93 ? -16.758 -6.178 -6.548 1.00 40.34 93 ARG A N 1
ATOM 771 C CA . ARG A 1 93 ? -16.927 -4.811 -7.080 1.00 40.34 93 ARG A CA 1
ATOM 772 C C . ARG A 1 93 ? -16.101 -4.514 -8.335 1.00 40.34 93 ARG A C 1
ATOM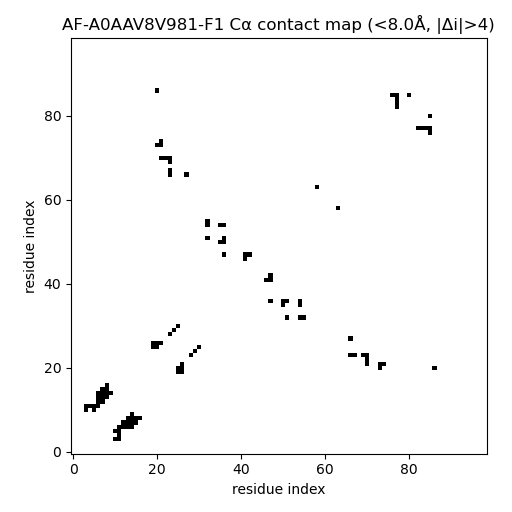 774 O O . ARG A 1 93 ? -16.503 -3.654 -9.105 1.00 40.34 93 ARG A O 1
ATOM 781 N N . ARG A 1 94 ? -14.977 -5.205 -8.560 1.00 40.19 94 ARG A N 1
ATOM 782 C CA . ARG A 1 94 ? -14.167 -5.032 -9.783 1.00 40.19 94 ARG A CA 1
ATOM 783 C C . ARG A 1 94 ? -14.751 -5.749 -11.004 1.00 40.19 94 ARG A C 1
ATOM 785 O O . ARG A 1 94 ? -14.454 -5.338 -12.114 1.00 40.19 94 ARG A O 1
ATOM 792 N N . GLN A 1 95 ? -15.579 -6.777 -10.811 1.00 33.75 95 GLN A N 1
ATOM 793 C CA . GLN A 1 95 ? -16.234 -7.493 -11.915 1.00 33.75 95 GLN A CA 1
ATOM 794 C C . GLN A 1 95 ? -17.449 -6.744 -12.491 1.00 33.75 95 GLN A C 1
ATOM 796 O O . GLN A 1 95 ? -17.818 -6.992 -13.630 1.00 33.75 95 GLN A O 1
ATOM 801 N N . ASN A 1 96 ? -18.013 -5.775 -11.761 1.00 29.89 96 ASN A N 1
ATOM 802 C CA . ASN A 1 96 ? -19.204 -5.022 -12.181 1.00 29.89 96 ASN A CA 1
ATOM 803 C C . ASN A 1 96 ? -18.891 -3.693 -12.903 1.00 29.89 96 ASN A C 1
ATOM 805 O O . ASN A 1 96 ? -19.782 -2.867 -13.057 1.00 29.89 96 ASN A O 1
ATOM 809 N N . LEU A 1 97 ? -17.635 -3.456 -13.299 1.00 35.16 97 LEU A N 1
ATOM 810 C CA . LEU A 1 97 ? -17.211 -2.263 -14.057 1.00 35.16 97 LEU A CA 1
ATOM 811 C C . LEU A 1 97 ? -16.639 -2.609 -15.446 1.00 35.16 97 LEU A C 1
ATOM 813 O O . LEU A 1 97 ? -15.989 -1.773 -16.059 1.00 35.16 97 LEU A O 1
ATOM 817 N N . ASN A 1 98 ? -16.891 -3.829 -15.932 1.00 29.41 98 ASN A N 1
ATOM 818 C CA . ASN A 1 98 ? -16.628 -4.242 -17.314 1.00 29.41 98 ASN A CA 1
ATOM 819 C C . ASN A 1 98 ? -17.958 -4.475 -18.056 1.00 29.41 98 ASN A C 1
ATOM 821 O O . ASN A 1 98 ? -18.251 -5.598 -18.466 1.00 29.41 98 ASN A O 1
ATOM 825 N N . ILE A 1 99 ? -18.763 -3.417 -18.181 1.00 36.31 99 ILE A N 1
ATOM 826 C CA . ILE A 1 99 ? -19.769 -3.256 -19.241 1.00 36.31 99 ILE A CA 1
ATOM 827 C C . ILE A 1 99 ? -19.490 -1.906 -19.889 1.00 36.31 99 ILE A C 1
ATOM 829 O O . ILE A 1 99 ? -19.322 -0.937 -19.113 1.00 36.31 99 ILE A O 1
#